Protein AF-A0AAI9BCE6-F1 (afdb_monomer_lite)

Radius of gyration: 20.55 Å; chains: 1; bounding box: 50×24×47 Å

Structure (mmCIF, N/CA/C/O backbone):
data_AF-A0AAI9BCE6-F1
#
_entry.id   AF-A0AAI9BCE6-F1
#
loop_
_atom_site.group_PDB
_atom_site.id
_atom_site.type_symbol
_atom_site.label_atom_id
_atom_site.label_alt_id
_atom_site.label_comp_id
_atom_site.label_asym_id
_atom_site.label_entity_id
_atom_site.label_seq_id
_atom_site.pdbx_PDB_ins_code
_atom_site.Cartn_x
_atom_site.Cartn_y
_atom_site.Cartn_z
_atom_site.occupancy
_atom_site.B_iso_or_equiv
_atom_site.auth_seq_id
_atom_site.auth_comp_id
_atom_site.auth_asym_id
_atom_site.auth_atom_id
_atom_site.pdbx_PDB_model_num
ATOM 1 N N . MET A 1 1 ? 11.480 -2.662 9.848 1.00 77.06 1 MET A N 1
ATOM 2 C CA . MET A 1 1 ? 11.150 -1.393 9.162 1.00 77.06 1 MET A CA 1
ATOM 3 C C . MET A 1 1 ? 11.117 -1.694 7.677 1.00 77.06 1 MET A C 1
ATOM 5 O O . MET A 1 1 ? 11.914 -2.525 7.266 1.00 77.06 1 MET A O 1
ATOM 9 N N . ALA A 1 2 ? 10.203 -1.084 6.921 1.00 91.50 2 ALA A N 1
ATOM 10 C CA . ALA A 1 2 ? 10.175 -1.243 5.467 1.00 91.50 2 ALA A CA 1
ATOM 11 C C . ALA A 1 2 ? 11.431 -0.633 4.829 1.00 91.50 2 ALA A C 1
ATOM 13 O O . ALA A 1 2 ? 11.979 0.335 5.368 1.00 91.50 2 ALA A O 1
ATOM 14 N N . HIS A 1 3 ? 11.862 -1.172 3.691 1.00 97.69 3 HIS A N 1
ATOM 15 C CA . HIS A 1 3 ? 12.977 -0.615 2.938 1.00 97.69 3 HIS A CA 1
ATOM 16 C C . HIS A 1 3 ? 12.632 0.787 2.422 1.00 97.69 3 HIS A C 1
ATOM 18 O O . HIS A 1 3 ? 11.491 1.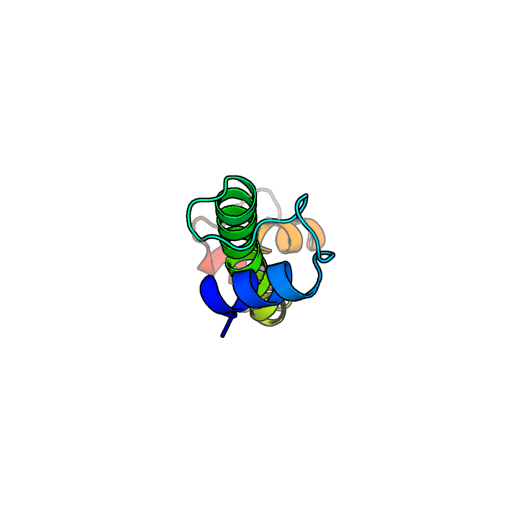103 2.055 1.00 97.69 3 HIS A O 1
ATOM 24 N N . SER A 1 4 ? 13.650 1.640 2.366 1.00 97.56 4 SER A N 1
ATOM 25 C CA . SER A 1 4 ? 13.550 2.977 1.795 1.00 97.56 4 SER A CA 1
ATOM 26 C C . SER A 1 4 ? 13.242 2.926 0.297 1.00 97.56 4 SER A C 1
ATOM 28 O O . SER A 1 4 ? 13.503 1.943 -0.400 1.00 97.56 4 SER A O 1
ATOM 30 N N . VAL A 1 5 ? 12.740 4.041 -0.235 1.00 97.19 5 VAL A N 1
ATOM 31 C CA . VAL A 1 5 ? 12.448 4.179 -1.671 1.00 97.19 5 VAL A CA 1
ATOM 32 C C . VAL A 1 5 ? 13.700 3.941 -2.522 1.00 97.19 5 VAL A C 1
ATOM 34 O O . VAL A 1 5 ? 13.611 3.362 -3.599 1.00 97.19 5 VAL A O 1
ATOM 37 N N . THR A 1 6 ? 14.878 4.356 -2.050 1.00 96.56 6 THR A N 1
ATOM 38 C CA . THR A 1 6 ? 16.144 4.164 -2.775 1.00 96.56 6 THR A CA 1
ATOM 39 C C . THR A 1 6 ? 16.574 2.697 -2.798 1.00 96.56 6 THR A C 1
ATOM 41 O O . THR A 1 6 ? 17.054 2.224 -3.829 1.00 96.56 6 THR A O 1
ATOM 44 N N . GLU A 1 7 ? 16.379 1.961 -1.702 1.00 97.62 7 GLU A N 1
ATOM 45 C CA . GLU A 1 7 ? 16.654 0.519 -1.646 1.00 97.62 7 GLU A CA 1
ATOM 46 C C . GLU A 1 7 ? 15.713 -0.247 -2.580 1.00 97.62 7 GLU A C 1
ATOM 48 O O . GLU A 1 7 ? 16.180 -1.039 -3.400 1.00 97.62 7 GLU A O 1
ATOM 53 N N . TRP A 1 8 ? 14.413 0.070 -2.556 1.00 97.69 8 TRP A N 1
ATOM 54 C CA . TRP A 1 8 ? 13.448 -0.508 -3.493 1.00 97.69 8 TRP A CA 1
ATOM 55 C C . TRP A 1 8 ? 13.747 -0.147 -4.948 1.00 97.69 8 TRP A C 1
ATOM 57 O O . TRP A 1 8 ? 13.678 -1.013 -5.818 1.00 97.69 8 TRP A O 1
ATOM 67 N N . LEU A 1 9 ? 14.131 1.099 -5.235 1.00 96.56 9 LEU A N 1
ATOM 68 C CA . LEU A 1 9 ? 14.539 1.514 -6.577 1.00 96.56 9 LEU A CA 1
ATOM 69 C C . LEU A 1 9 ? 15.762 0.727 -7.057 1.00 96.56 9 LEU A C 1
ATOM 71 O O . LEU A 1 9 ? 15.796 0.274 -8.199 1.00 96.56 9 LEU A O 1
ATOM 75 N N . THR A 1 10 ? 16.745 0.531 -6.178 1.00 95.75 10 THR A N 1
ATOM 76 C CA . THR A 1 10 ? 17.950 -0.250 -6.477 1.00 95.75 10 THR A CA 1
ATOM 77 C C . THR A 1 10 ? 17.591 -1.704 -6.779 1.00 95.75 10 THR A C 1
ATOM 79 O O . THR A 1 10 ? 18.044 -2.245 -7.788 1.00 95.75 10 THR A O 1
ATOM 82 N N . ALA A 1 11 ? 16.727 -2.322 -5.970 1.00 96.94 11 ALA A N 1
ATOM 83 C CA . ALA A 1 11 ? 16.246 -3.684 -6.198 1.00 96.94 11 ALA A CA 1
ATOM 84 C C . ALA A 1 11 ? 15.474 -3.810 -7.525 1.00 96.94 11 ALA A C 1
ATOM 86 O O . ALA A 1 11 ? 15.747 -4.709 -8.321 1.00 96.94 11 ALA A O 1
ATOM 87 N N . LEU A 1 12 ? 14.569 -2.867 -7.814 1.00 95.94 12 LEU A N 1
ATOM 88 C CA . LEU A 1 12 ? 13.829 -2.820 -9.078 1.00 95.94 12 LEU A CA 1
ATOM 89 C C . LEU A 1 12 ? 14.774 -2.706 -10.271 1.00 95.94 12 LEU A C 1
ATOM 91 O O . LEU A 1 12 ? 14.650 -3.444 -11.240 1.00 95.94 12 LEU A O 1
ATOM 95 N N . GLN A 1 13 ? 15.764 -1.825 -10.195 1.00 94.44 13 GLN A N 1
ATOM 96 C CA . GLN A 1 13 ? 16.782 -1.697 -11.225 1.00 94.44 13 GLN A CA 1
ATOM 97 C C . GLN A 1 13 ? 17.578 -3.001 -11.413 1.00 94.44 13 GLN A C 1
ATOM 99 O O . GLN A 1 13 ? 17.901 -3.362 -12.545 1.00 94.44 13 GLN A O 1
ATOM 104 N N . GLN A 1 14 ? 17.915 -3.729 -10.350 1.00 94.56 14 GLN A N 1
ATOM 105 C CA . GLN A 1 14 ? 18.684 -4.977 -10.456 1.00 94.56 14 GLN A CA 1
ATOM 106 C C . GLN A 1 14 ? 17.948 -6.080 -11.227 1.00 94.56 14 GLN A C 1
ATOM 108 O O . GLN A 1 14 ? 18.605 -6.850 -11.926 1.00 94.56 14 GLN A O 1
ATOM 113 N N . VAL A 1 15 ? 16.615 -6.126 -11.159 1.00 95.44 15 VAL A N 1
ATOM 114 C CA . VAL A 1 15 ? 15.809 -7.125 -11.884 1.00 95.44 15 VAL A CA 1
ATOM 115 C C . VAL A 1 15 ? 15.499 -6.735 -13.333 1.00 95.44 15 VAL A C 1
ATOM 117 O O . VAL A 1 15 ? 15.030 -7.568 -14.106 1.00 95.44 15 VAL A O 1
ATOM 120 N N . MET A 1 16 ? 15.785 -5.493 -13.739 1.00 93.50 16 MET A N 1
ATOM 121 C CA . MET A 1 16 ? 15.614 -5.067 -15.130 1.00 93.50 16 MET A CA 1
ATOM 122 C C . MET A 1 16 ? 16.710 -5.649 -16.035 1.00 93.50 16 MET A C 1
ATOM 124 O O . MET A 1 16 ? 17.878 -5.707 -15.626 1.00 93.50 16 MET A O 1
ATOM 128 N N . PRO A 1 17 ? 16.399 -5.966 -17.306 1.00 93.12 17 PRO A N 1
ATOM 129 C CA . PRO A 1 17 ? 17.420 -6.336 -18.275 1.00 93.12 17 PRO A CA 1
ATOM 130 C C . PRO A 1 17 ? 18.442 -5.208 -18.499 1.00 93.12 17 PRO A C 1
ATOM 132 O O . PRO A 1 17 ? 18.246 -4.044 -18.132 1.00 93.12 17 PRO A O 1
ATOM 135 N N . ARG A 1 18 ? 19.570 -5.559 -19.122 1.00 89.00 18 ARG A N 1
ATOM 136 C CA . ARG A 1 18 ? 20.607 -4.603 -19.535 1.00 89.00 18 ARG A CA 1
ATOM 137 C C . ARG A 1 18 ? 20.393 -4.178 -20.990 1.00 89.00 18 ARG A C 1
ATOM 139 O O . ARG A 1 18 ? 19.831 -4.932 -21.778 1.00 89.00 18 ARG A O 1
ATOM 146 N N . GLY A 1 19 ? 20.886 -2.996 -21.358 1.00 90.19 19 GLY A N 1
ATOM 147 C CA . GLY A 1 19 ? 20.899 -2.500 -22.740 1.00 90.19 19 GLY A CA 1
ATOM 148 C C . GLY A 1 19 ? 20.252 -1.124 -22.903 1.00 90.19 19 GLY A C 1
ATOM 149 O O . GLY A 1 19 ? 19.685 -0.578 -21.963 1.00 90.19 19 GLY A O 1
ATOM 150 N N . LYS A 1 20 ? 20.327 -0.568 -24.119 1.00 87.56 20 LYS A N 1
ATOM 151 C CA . LYS A 1 20 ? 19.869 0.802 -24.436 1.00 87.56 20 LYS A CA 1
ATOM 152 C C . LYS A 1 20 ? 18.378 1.041 -24.175 1.00 87.56 20 LYS A C 1
ATOM 154 O O . LYS A 1 20 ? 17.990 2.169 -23.911 1.00 87.56 20 LYS A O 1
ATOM 159 N N . ALA A 1 21 ? 17.561 -0.010 -24.234 1.00 88.50 21 ALA A N 1
ATOM 160 C CA . ALA A 1 21 ? 16.134 0.065 -23.926 1.00 88.50 21 ALA A CA 1
ATOM 161 C C . ALA A 1 21 ? 15.843 0.278 -22.425 1.00 88.50 21 ALA A C 1
ATOM 163 O O . ALA A 1 21 ? 14.738 0.677 -22.075 1.00 88.50 21 ALA A O 1
ATOM 164 N N . TRP A 1 22 ? 16.821 0.033 -21.543 1.00 91.31 22 TRP A N 1
ATOM 165 C CA . TRP A 1 22 ? 16.668 0.081 -20.086 1.00 91.31 22 TRP A CA 1
ATOM 166 C C . TRP A 1 22 ? 17.667 1.070 -19.463 1.00 91.31 22 TRP A C 1
ATOM 168 O O . TRP A 1 22 ? 18.610 0.647 -18.780 1.00 91.31 22 TRP A O 1
ATOM 178 N N . PRO A 1 23 ? 17.509 2.383 -19.728 1.00 90.31 23 PRO A N 1
ATOM 179 C CA . PRO A 1 23 ? 18.417 3.405 -19.220 1.00 90.31 23 PRO A CA 1
ATOM 180 C C . PRO A 1 23 ? 18.430 3.425 -17.686 1.00 90.31 23 PRO A C 1
ATOM 182 O O . PRO A 1 23 ? 17.411 3.191 -17.035 1.00 90.31 23 PRO A O 1
ATOM 185 N N . ARG A 1 24 ? 19.606 3.697 -17.109 1.00 86.12 24 ARG A N 1
ATOM 186 C CA . ARG A 1 24 ? 19.826 3.767 -15.651 1.00 86.12 24 ARG A CA 1
ATOM 187 C C . ARG A 1 24 ? 20.011 5.193 -15.138 1.00 86.12 24 ARG A C 1
ATOM 189 O O . ARG A 1 24 ? 20.172 5.380 -13.935 1.00 86.12 24 ARG A O 1
ATOM 196 N N . ASP A 1 25 ? 19.973 6.175 -16.034 1.00 89.75 25 ASP A N 1
ATOM 197 C CA . ASP A 1 25 ? 20.114 7.582 -15.680 1.00 89.75 25 ASP A CA 1
ATOM 198 C C . ASP A 1 25 ? 18.985 8.016 -14.742 1.00 89.75 25 ASP A C 1
ATOM 200 O O . ASP A 1 25 ? 17.842 7.565 -14.856 1.00 89.75 25 ASP A O 1
ATOM 204 N N . ASN A 1 26 ? 19.302 8.892 -13.789 1.00 83.38 26 ASN A N 1
ATOM 205 C CA . ASN A 1 26 ? 18.335 9.372 -12.796 1.00 83.38 26 ASN A CA 1
ATOM 206 C C . ASN A 1 26 ? 17.154 10.120 -13.424 1.00 83.38 26 ASN A C 1
ATOM 208 O O . ASN A 1 26 ? 16.031 9.988 -12.936 1.00 83.38 26 ASN A O 1
ATOM 212 N N . ASP A 1 27 ? 17.400 10.810 -14.535 1.00 90.06 27 ASP A N 1
ATOM 213 C CA . ASP A 1 27 ? 16.400 11.616 -15.238 1.00 90.06 27 ASP A CA 1
ATOM 214 C C . ASP A 1 27 ? 15.651 10.841 -16.331 1.00 90.06 27 ASP A C 1
ATOM 216 O O . ASP A 1 27 ? 14.739 11.380 -16.956 1.00 90.06 27 ASP A O 1
ATOM 220 N N . ALA A 1 28 ? 15.992 9.568 -16.565 1.00 93.31 28 ALA A N 1
ATOM 221 C CA . ALA A 1 28 ? 15.281 8.752 -17.540 1.00 93.31 28 ALA A CA 1
ATOM 222 C C . ALA A 1 28 ? 13.835 8.499 -17.087 1.00 93.31 28 ALA A C 1
ATOM 224 O O . ALA A 1 28 ? 13.587 8.153 -15.929 1.00 93.31 28 ALA A O 1
ATOM 225 N N . ASP A 1 29 ? 12.876 8.571 -18.015 1.00 94.94 29 ASP A N 1
ATOM 226 C CA . ASP A 1 29 ? 11.457 8.340 -17.705 1.00 94.94 29 ASP A CA 1
ATOM 227 C C . ASP A 1 29 ? 11.201 6.966 -17.079 1.00 94.94 29 ASP A C 1
ATOM 229 O O . ASP A 1 29 ? 10.395 6.841 -16.156 1.00 94.94 29 ASP A O 1
ATOM 233 N N . LEU A 1 30 ? 11.950 5.945 -17.509 1.00 93.75 30 LEU A N 1
ATOM 234 C CA . LEU A 1 30 ? 11.923 4.626 -16.882 1.00 93.75 30 LEU A CA 1
ATOM 235 C C . LEU A 1 30 ? 12.284 4.706 -15.395 1.00 93.75 30 LEU A C 1
ATOM 237 O O . LEU A 1 30 ? 11.602 4.121 -14.561 1.00 93.75 30 LEU A O 1
ATOM 241 N N . ASN A 1 31 ? 13.346 5.430 -15.048 1.00 94.25 31 ASN A N 1
ATOM 242 C CA . ASN A 1 31 ? 13.812 5.514 -13.672 1.00 94.25 31 ASN A CA 1
ATOM 243 C C . ASN A 1 31 ? 12.850 6.334 -12.798 1.00 94.25 31 ASN A C 1
ATOM 245 O O . ASN A 1 31 ? 12.587 5.973 -11.651 1.00 94.25 31 ASN A O 1
ATOM 249 N N . ARG A 1 32 ? 12.233 7.381 -13.365 1.00 94.81 32 ARG A N 1
ATOM 250 C CA . ARG A 1 32 ? 11.128 8.113 -12.725 1.00 94.81 32 ARG A CA 1
ATOM 251 C C . ARG A 1 32 ? 9.930 7.203 -12.447 1.00 94.81 32 ARG A C 1
ATOM 253 O O . ARG A 1 32 ? 9.385 7.236 -11.344 1.00 94.81 32 ARG A O 1
ATOM 260 N N . PHE A 1 33 ? 9.554 6.358 -13.407 1.00 95.31 33 PHE A N 1
ATOM 261 C CA . PHE A 1 33 ? 8.496 5.364 -13.225 1.00 95.31 33 PHE A CA 1
ATOM 262 C C . PHE A 1 33 ? 8.850 4.339 -12.137 1.00 95.31 33 PHE A C 1
ATOM 264 O O . PHE A 1 33 ? 8.049 4.101 -11.232 1.00 95.31 33 PHE A O 1
ATOM 271 N N . LEU A 1 34 ? 10.063 3.777 -12.170 1.00 96.38 34 LEU A N 1
ATOM 272 C CA . LEU A 1 34 ? 10.523 2.820 -11.161 1.00 96.38 34 LEU A CA 1
ATOM 273 C C . LEU A 1 34 ? 10.573 3.440 -9.760 1.00 96.38 34 LEU A C 1
ATOM 275 O O . LEU A 1 34 ? 10.242 2.765 -8.791 1.00 96.38 34 LEU A O 1
ATOM 279 N N . ARG A 1 35 ? 10.918 4.726 -9.635 1.00 96.50 35 ARG A N 1
ATOM 280 C CA . ARG A 1 35 ? 10.877 5.444 -8.353 1.00 96.50 35 ARG A CA 1
ATOM 281 C C . ARG A 1 35 ? 9.453 5.553 -7.807 1.00 96.50 35 ARG A C 1
ATOM 283 O O . ARG A 1 35 ? 9.235 5.257 -6.636 1.00 96.50 35 ARG A O 1
ATOM 290 N N . ALA A 1 36 ? 8.481 5.900 -8.650 1.00 96.56 36 ALA A N 1
ATOM 291 C CA . ALA A 1 36 ? 7.073 5.929 -8.248 1.00 96.56 36 ALA A CA 1
ATOM 292 C C . ALA A 1 36 ? 6.557 4.534 -7.838 1.00 96.56 36 ALA A C 1
ATOM 294 O O . ALA A 1 36 ? 5.752 4.402 -6.912 1.00 96.56 36 ALA A O 1
ATOM 295 N N . LEU A 1 37 ? 7.041 3.477 -8.499 1.00 97.31 37 LEU A N 1
ATOM 296 C CA . LEU A 1 37 ? 6.754 2.099 -8.104 1.00 97.31 37 LEU A CA 1
ATOM 297 C C . LEU A 1 37 ? 7.408 1.741 -6.759 1.00 97.31 37 LEU A C 1
ATOM 299 O O . LEU A 1 37 ? 6.742 1.166 -5.902 1.00 97.31 37 LEU A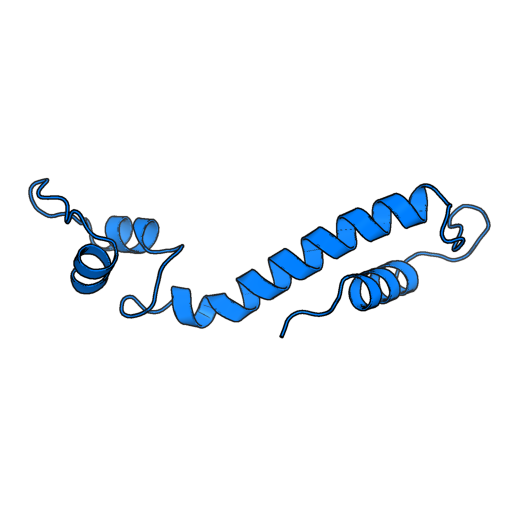 O 1
ATOM 303 N N . ALA A 1 38 ? 8.665 2.129 -6.541 1.00 97.94 38 ALA A N 1
ATOM 304 C CA . ALA A 1 38 ? 9.383 1.915 -5.286 1.00 97.94 38 ALA A CA 1
ATOM 305 C C . ALA A 1 38 ? 8.660 2.557 -4.089 1.00 97.94 38 ALA A C 1
ATOM 307 O O . ALA A 1 38 ? 8.520 1.922 -3.050 1.00 97.94 38 ALA A O 1
ATOM 308 N N . GLU A 1 39 ? 8.106 3.763 -4.248 1.00 97.56 39 GLU A N 1
ATOM 309 C CA . GLU A 1 39 ? 7.283 4.399 -3.208 1.00 97.56 39 GLU A CA 1
ATOM 310 C C . GLU A 1 39 ? 6.050 3.570 -2.827 1.00 97.56 39 GLU A C 1
ATOM 312 O O . GLU A 1 39 ? 5.660 3.526 -1.658 1.00 97.56 39 GLU A O 1
ATOM 317 N N . ARG A 1 40 ? 5.414 2.909 -3.803 1.00 97.25 40 ARG A N 1
ATOM 318 C CA . ARG A 1 40 ? 4.299 1.991 -3.533 1.00 97.25 40 ARG A CA 1
ATOM 319 C C . ARG A 1 40 ? 4.773 0.740 -2.805 1.00 97.25 40 ARG A C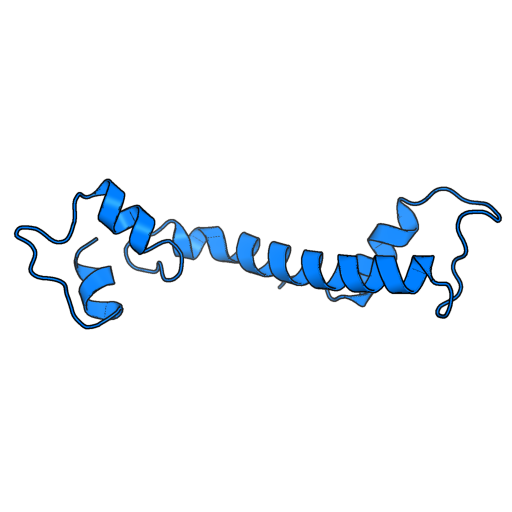 1
ATOM 321 O O . ARG A 1 40 ? 4.100 0.327 -1.868 1.00 97.25 40 ARG A O 1
ATOM 328 N N . LEU A 1 41 ? 5.914 0.174 -3.193 1.00 97.75 41 LEU A N 1
ATOM 329 C CA . LEU A 1 41 ? 6.475 -1.009 -2.538 1.00 97.75 41 LEU A CA 1
ATOM 330 C C . LEU A 1 41 ? 6.856 -0.736 -1.082 1.00 97.75 41 LEU A C 1
ATOM 332 O O . LEU A 1 41 ? 6.498 -1.534 -0.225 1.00 97.75 41 LEU A O 1
ATOM 336 N N . THR A 1 42 ? 7.457 0.420 -0.777 1.00 97.81 42 THR A N 1
ATOM 337 C CA . THR A 1 42 ? 7.718 0.829 0.613 1.00 97.81 42 THR A CA 1
ATOM 338 C C . THR A 1 42 ? 6.433 0.844 1.447 1.00 97.81 42 THR A C 1
ATOM 340 O O . THR A 1 42 ? 6.430 0.353 2.574 1.00 97.81 42 THR A O 1
ATOM 343 N N . ARG A 1 43 ? 5.328 1.382 0.905 1.00 95.75 43 ARG A N 1
ATOM 344 C CA . ARG A 1 43 ? 4.032 1.409 1.609 1.00 95.75 43 ARG A CA 1
ATOM 345 C C . ARG A 1 43 ? 3.464 0.006 1.814 1.00 95.75 43 ARG A C 1
ATOM 347 O O . ARG A 1 43 ? 3.100 -0.335 2.930 1.00 95.75 43 ARG A O 1
ATOM 354 N N . VAL A 1 44 ? 3.459 -0.818 0.768 1.00 96.19 44 VAL A N 1
ATOM 355 C CA . VAL A 1 44 ? 2.952 -2.197 0.846 1.00 96.19 44 VAL A CA 1
ATOM 356 C C . VAL A 1 44 ? 3.763 -3.033 1.832 1.00 96.19 44 VAL A C 1
ATOM 358 O O . VAL A 1 44 ? 3.186 -3.777 2.615 1.00 96.19 44 VAL A O 1
ATOM 361 N N . GLU A 1 45 ? 5.089 -2.909 1.835 1.00 97.12 45 GLU A N 1
ATOM 362 C CA . GLU A 1 45 ? 5.941 -3.611 2.794 1.00 97.12 4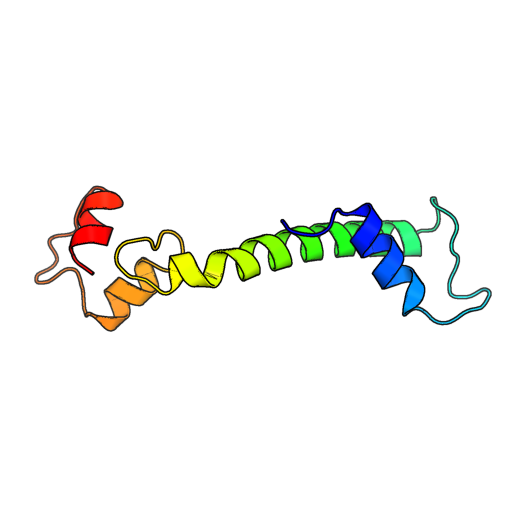5 GLU A CA 1
ATOM 363 C C . GLU A 1 45 ? 5.675 -3.148 4.231 1.00 97.12 45 GLU A C 1
ATOM 365 O O . GLU A 1 45 ? 5.612 -3.969 5.149 1.00 97.12 45 GLU A O 1
ATOM 370 N N . TYR A 1 46 ? 5.486 -1.841 4.433 1.00 94.81 46 TYR A N 1
ATOM 371 C CA . TYR A 1 46 ? 5.109 -1.296 5.732 1.00 94.81 46 TYR A CA 1
ATOM 372 C C . TYR A 1 46 ? 3.786 -1.895 6.223 1.00 94.81 46 TYR A C 1
ATOM 374 O O . TYR A 1 46 ? 3.739 -2.413 7.341 1.00 94.81 46 TYR A O 1
ATOM 382 N N . ASP A 1 47 ? 2.754 -1.897 5.382 1.00 93.62 47 ASP A N 1
ATOM 383 C CA . ASP A 1 47 ? 1.441 -2.454 5.717 1.00 93.62 47 ASP A CA 1
ATOM 384 C C . ASP A 1 47 ? 1.534 -3.967 5.976 1.00 93.62 47 ASP A C 1
ATOM 386 O O . ASP A 1 47 ? 1.044 -4.461 6.992 1.00 93.62 47 ASP A O 1
ATOM 390 N N . ALA A 1 48 ? 2.270 -4.703 5.136 1.00 94.38 48 ALA A N 1
ATOM 391 C CA . ALA A 1 48 ? 2.503 -6.135 5.306 1.00 94.38 48 ALA A CA 1
ATOM 392 C C . ALA A 1 48 ? 3.213 -6.457 6.631 1.00 94.38 48 ALA A C 1
ATOM 394 O O . ALA A 1 48 ? 2.826 -7.393 7.329 1.00 94.38 48 ALA A O 1
ATOM 395 N N . SER A 1 49 ? 4.204 -5.654 7.035 1.00 93.44 49 SER A N 1
ATOM 396 C CA . SER A 1 49 ? 4.891 -5.831 8.322 1.00 93.44 49 SER A CA 1
ATOM 397 C C . SER A 1 49 ? 3.962 -5.663 9.532 1.00 93.44 49 SER A C 1
ATOM 399 O O . SER A 1 49 ? 4.221 -6.219 10.600 1.00 93.44 49 SER A O 1
ATOM 401 N N . ARG A 1 50 ? 2.866 -4.912 9.368 1.00 92.75 50 ARG A N 1
ATOM 402 C CA . ARG A 1 50 ? 1.868 -4.653 10.413 1.00 92.75 50 ARG A CA 1
ATOM 403 C C . ARG A 1 50 ? 0.741 -5.675 10.438 1.00 92.75 50 ARG A C 1
ATOM 405 O O . ARG A 1 50 ? -0.036 -5.671 11.390 1.00 92.75 50 ARG A O 1
ATOM 412 N N . LEU A 1 51 ? 0.683 -6.581 9.464 1.00 93.50 51 LEU A N 1
ATOM 413 C CA . LEU A 1 51 ? -0.393 -7.558 9.345 1.00 93.50 51 LEU A CA 1
ATOM 414 C C . LEU A 1 51 ? -0.571 -8.388 10.623 1.00 93.50 51 LEU A C 1
ATOM 416 O O . LEU A 1 51 ? -1.694 -8.623 11.043 1.00 93.50 51 LEU A O 1
ATOM 420 N N . HIS A 1 52 ? 0.511 -8.750 11.316 1.00 92.50 52 HIS A N 1
ATOM 421 C CA . HIS A 1 52 ? 0.428 -9.496 12.579 1.00 92.50 52 HIS A CA 1
ATOM 422 C C . HIS A 1 52 ? -0.353 -8.773 13.688 1.00 92.50 52 HIS A C 1
ATOM 424 O O . HIS A 1 52 ? -0.967 -9.433 14.524 1.00 92.50 52 HIS A O 1
ATOM 430 N N . VAL A 1 53 ? -0.322 -7.438 13.703 1.00 93.25 53 VAL A N 1
ATOM 431 C CA . VAL A 1 53 ? -1.078 -6.602 14.650 1.00 93.25 53 VAL A CA 1
ATOM 432 C C . VAL A 1 53 ? -2.545 -6.516 14.225 1.00 93.25 53 VAL A C 1
ATOM 434 O O . VAL A 1 53 ? -3.437 -6.497 15.067 1.00 93.25 53 VAL A O 1
ATOM 437 N N . GLU A 1 54 ? -2.804 -6.521 12.920 1.00 94.25 54 GLU A N 1
ATOM 438 C CA . GLU A 1 54 ? -4.157 -6.514 12.359 1.00 94.25 54 GLU A CA 1
ATOM 439 C C . GLU A 1 54 ? -4.865 -7.878 12.467 1.00 94.25 54 GLU A C 1
ATOM 441 O O . GLU A 1 54 ? -6.087 -7.951 12.548 1.00 94.25 54 GLU A O 1
ATOM 446 N N . MET A 1 55 ? -4.105 -8.973 12.533 1.00 92.81 55 MET A N 1
ATOM 447 C CA . MET A 1 55 ? -4.624 -10.335 12.720 1.00 92.81 55 MET A CA 1
ATOM 448 C C . MET A 1 55 ? -5.132 -10.624 14.140 1.00 92.81 55 MET A C 1
ATOM 450 O O . MET A 1 55 ? -5.636 -11.717 14.382 1.00 92.81 55 MET A O 1
ATOM 454 N N . ARG A 1 56 ? -4.958 -9.703 15.092 1.00 91.00 56 ARG A N 1
ATOM 455 C CA . ARG A 1 56 ? -5.405 -9.874 16.478 1.00 91.00 56 ARG A CA 1
ATOM 456 C C . ARG A 1 56 ? -6.544 -8.899 16.778 1.00 91.00 56 ARG A C 1
ATOM 458 O O . ARG A 1 56 ? -6.319 -7.692 16.626 1.00 91.00 56 ARG A O 1
ATOM 465 N N . PRO A 1 57 ? -7.721 -9.380 17.216 1.00 86.94 57 PRO A N 1
ATOM 466 C CA . PRO A 1 57 ? -8.861 -8.523 17.540 1.00 86.94 57 PRO A CA 1
ATOM 467 C C . PRO A 1 57 ? -8.487 -7.406 18.516 1.00 86.94 57 PRO A C 1
ATOM 469 O O . PRO A 1 57 ? -8.829 -6.250 18.302 1.00 86.94 57 PRO A O 1
ATOM 472 N N . GLU A 1 58 ? -7.657 -7.703 19.516 1.00 86.69 58 GLU A N 1
ATOM 473 C CA . GLU A 1 58 ? -7.252 -6.754 20.552 1.00 86.69 58 GLU A CA 1
ATOM 474 C C . GLU A 1 58 ? -6.331 -5.618 20.069 1.00 86.69 58 GLU A C 1
ATOM 476 O O . GLU A 1 58 ? -6.174 -4.618 20.776 1.00 86.69 58 GLU A O 1
ATOM 481 N N . THR A 1 59 ? -5.735 -5.720 18.872 1.00 90.69 59 THR A N 1
ATOM 482 C CA . THR A 1 59 ? -4.822 -4.695 18.331 1.00 90.69 59 THR A CA 1
ATOM 483 C C . THR A 1 59 ? -5.162 -4.180 16.931 1.00 90.69 59 THR A C 1
ATOM 485 O O . THR A 1 59 ? -4.518 -3.234 16.473 1.00 90.69 59 THR A O 1
ATOM 488 N N . THR A 1 60 ? -6.165 -4.741 16.254 1.00 93.38 60 THR A N 1
ATOM 489 C CA . THR A 1 60 ? -6.512 -4.359 14.877 1.00 93.38 60 THR A CA 1
ATOM 490 C C . THR A 1 60 ? -7.049 -2.930 14.749 1.00 93.38 60 THR A C 1
ATOM 492 O O . THR A 1 60 ? -7.792 -2.418 15.589 1.00 93.38 60 THR A O 1
ATOM 495 N N . LEU A 1 61 ? -6.671 -2.255 13.670 1.00 92.31 61 LEU A N 1
ATOM 496 C CA . LEU A 1 61 ? -7.156 -0.932 13.296 1.00 92.31 61 LEU A CA 1
ATOM 497 C C . LEU A 1 61 ? -7.773 -0.944 11.902 1.00 92.31 61 LEU A C 1
ATOM 499 O O . LEU A 1 61 ? -8.890 -0.465 11.726 1.00 92.31 61 LEU A O 1
ATOM 503 N N . GLN A 1 62 ? -7.032 -1.459 10.924 1.00 92.62 62 GLN A N 1
ATOM 504 C CA . GLN A 1 62 ? -7.451 -1.490 9.529 1.00 92.62 62 GLN A CA 1
ATOM 505 C C . GLN A 1 62 ? -8.416 -2.638 9.252 1.00 92.62 62 GLN A C 1
ATOM 507 O O . GLN A 1 62 ? -9.399 -2.404 8.561 1.00 92.62 62 GLN A O 1
ATOM 512 N N . LEU A 1 63 ? -8.166 -3.825 9.825 1.00 94.31 63 LEU A N 1
ATOM 513 C CA . LEU A 1 63 ? -9.005 -5.018 9.623 1.00 94.31 63 LEU A CA 1
ATOM 514 C C . LEU A 1 63 ? -10.204 -5.110 10.583 1.00 94.31 63 LEU A C 1
ATOM 516 O O . LEU A 1 63 ? -10.880 -6.136 10.662 1.00 94.31 63 LEU A O 1
ATOM 520 N N . LEU A 1 64 ? -10.468 -4.051 11.351 1.00 93.69 64 LEU A N 1
ATOM 521 C CA . LEU A 1 64 ? -11.582 -4.013 12.294 1.00 93.69 64 LEU A CA 1
ATOM 522 C C . LEU A 1 64 ? -12.952 -4.247 11.618 1.00 93.69 64 LEU A C 1
ATOM 524 O O . LEU A 1 64 ? -13.733 -5.020 12.172 1.00 93.69 64 LEU A O 1
ATOM 528 N N . PRO A 1 65 ? -13.263 -3.661 10.439 1.00 92.56 65 PRO A N 1
ATOM 529 C CA . PRO A 1 65 ? -14.514 -3.952 9.734 1.00 92.56 65 PRO A CA 1
ATOM 530 C C . PRO A 1 65 ? -14.676 -5.434 9.362 1.00 92.56 65 PRO A C 1
ATOM 532 O O . PRO A 1 65 ? -15.772 -5.981 9.453 1.00 92.56 65 PRO A O 1
ATOM 535 N N . GLU A 1 66 ? -13.594 -6.097 8.962 1.00 93.75 66 GLU A N 1
ATOM 536 C CA . GLU A 1 66 ? -13.580 -7.511 8.594 1.00 93.75 66 GLU A CA 1
ATOM 537 C C . GLU A 1 66 ? -13.840 -8.406 9.811 1.00 93.75 66 GLU A C 1
ATOM 539 O O . GLU A 1 66 ? -14.593 -9.377 9.712 1.00 93.75 66 GLU A O 1
ATOM 544 N N . TRP A 1 67 ? -13.275 -8.060 10.972 1.00 93.50 67 TRP A N 1
ATOM 545 C CA . TRP A 1 67 ? -13.564 -8.737 12.240 1.00 93.50 67 TRP A CA 1
ATOM 546 C C . TRP A 1 67 ? -15.023 -8.575 12.668 1.00 93.50 67 TRP A C 1
ATOM 548 O O . TRP A 1 67 ? -15.669 -9.557 13.031 1.00 93.50 67 TRP A O 1
ATOM 558 N N . GLU A 1 68 ? -15.566 -7.361 12.581 1.00 92.38 68 GLU A N 1
ATOM 559 C CA . GLU A 1 68 ? -16.974 -7.096 12.895 1.00 92.38 68 GLU A CA 1
ATOM 560 C C . GLU A 1 68 ? -17.907 -7.884 11.978 1.00 92.38 68 GLU A C 1
ATOM 562 O O . GLU A 1 68 ? -18.867 -8.494 12.445 1.00 92.38 68 GLU A O 1
ATOM 567 N N . GLN A 1 69 ? -17.589 -7.943 10.683 1.00 92.31 69 GLN A N 1
ATOM 568 C CA . GLN A 1 69 ? -18.333 -8.757 9.731 1.00 92.31 69 GLN A CA 1
ATOM 569 C C . GLN A 1 69 ? -18.251 -10.251 10.077 1.00 92.31 69 GLN A C 1
ATOM 571 O O . GLN A 1 69 ? -19.270 -10.941 10.028 1.00 92.31 69 GLN A O 1
ATOM 576 N N . TYR A 1 70 ? -17.066 -10.756 10.433 1.00 92.81 70 TYR A N 1
ATOM 577 C CA . TYR A 1 70 ? -16.857 -12.160 10.798 1.00 92.81 70 TYR A CA 1
ATOM 578 C C . TYR A 1 70 ? -17.638 -12.564 12.058 1.00 92.81 70 TYR A C 1
ATOM 580 O O . TYR A 1 70 ? -18.205 -13.655 12.109 1.00 92.81 70 TYR A O 1
ATOM 588 N N . LEU A 1 71 ? -17.705 -11.675 13.051 1.00 92.00 71 LEU A N 1
ATOM 589 C CA . LEU A 1 71 ? -18.398 -11.898 14.325 1.00 92.00 71 LEU A CA 1
ATOM 590 C C . LEU A 1 71 ? -19.868 -11.450 14.316 1.00 92.00 71 LEU A C 1
ATOM 592 O O . LEU A 1 71 ? -20.543 -11.565 15.335 1.00 92.00 71 LEU A O 1
ATOM 596 N N . ALA A 1 72 ? -20.371 -10.961 13.178 1.00 91.00 72 ALA A N 1
ATOM 597 C CA . ALA A 1 72 ? -21.721 -10.417 13.022 1.00 91.00 72 ALA A CA 1
ATOM 598 C C . ALA A 1 72 ? -22.051 -9.268 14.003 1.00 91.00 72 ALA A C 1
ATOM 600 O O . ALA A 1 72 ? -23.161 -9.174 14.531 1.00 91.00 72 ALA A O 1
ATOM 601 N N . LEU A 1 73 ? -21.084 -8.377 14.224 1.00 89.62 73 LEU A N 1
ATOM 602 C CA . LEU A 1 73 ? -21.211 -7.175 15.048 1.00 89.62 73 LEU A CA 1
ATOM 603 C C . LEU A 1 73 ? -21.569 -5.937 14.198 1.00 89.62 73 LEU A C 1
ATOM 605 O O . LEU A 1 73 ? -21.234 -5.882 13.013 1.00 89.62 73 LEU A O 1
ATOM 609 N N . PRO A 1 74 ? -22.201 -4.904 14.791 1.00 87.50 74 PRO A N 1
ATOM 610 C CA . PRO A 1 74 ? -22.728 -4.857 16.154 1.00 87.50 74 PRO A CA 1
ATOM 611 C C . PRO A 1 74 ? -24.045 -5.630 16.290 1.00 87.50 74 PRO A C 1
ATOM 613 O O . PRO A 1 74 ? -24.947 -5.520 15.456 1.00 87.50 74 PRO A O 1
ATOM 616 N N . GLU A 1 75 ? -24.192 -6.354 17.396 1.00 79.50 75 GLU A N 1
ATOM 617 C CA . GLU A 1 75 ? -25.455 -6.995 17.750 1.00 79.50 75 GLU A CA 1
ATOM 618 C C . GLU A 1 75 ? -26.578 -5.951 17.898 1.00 79.50 75 GLU A C 1
ATOM 620 O O . GLU A 1 75 ? -26.396 -4.867 18.461 1.00 79.50 75 GLU A O 1
ATOM 625 N N . CYS A 1 76 ? -27.754 -6.249 17.339 1.00 74.31 76 CYS A N 1
ATOM 626 C CA . CYS A 1 76 ? -28.959 -5.416 17.457 1.00 74.31 76 CYS A CA 1
ATOM 627 C C . CYS A 1 76 ? -28.819 -3.955 16.966 1.00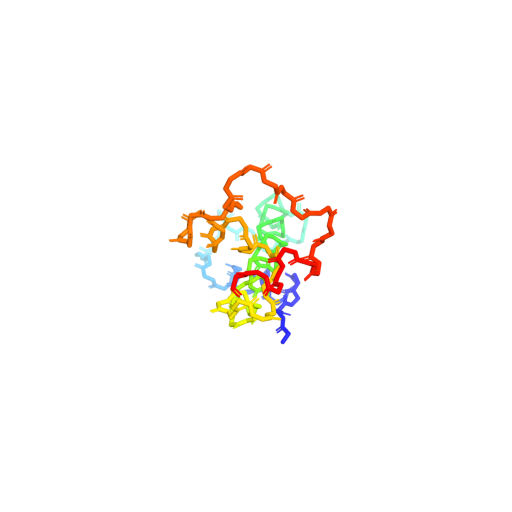 74.31 76 CYS A C 1
ATOM 629 O O . CYS A 1 76 ? -29.631 -3.106 17.335 1.00 74.31 76 CYS A O 1
ATOM 631 N N . GLY A 1 77 ? -27.824 -3.648 16.123 1.00 70.12 77 GLY A N 1
ATOM 632 C CA . GLY A 1 77 ? -27.654 -2.325 15.510 1.00 70.12 77 GLY A CA 1
ATOM 633 C C . GLY A 1 77 ? -27.128 -1.232 16.449 1.00 70.12 77 GLY A C 1
ATOM 634 O O . GLY A 1 77 ? -27.102 -0.062 16.062 1.00 70.12 77 GLY A O 1
ATOM 635 N N . ILE A 1 78 ? -26.686 -1.582 17.662 1.00 71.75 78 ILE A N 1
ATOM 636 C CA . ILE A 1 78 ? -26.068 -0.627 18.591 1.00 71.75 78 ILE A CA 1
ATOM 637 C C . ILE A 1 78 ? -24.581 -0.517 18.247 1.00 71.75 78 ILE A C 1
ATOM 639 O O . ILE A 1 78 ? -23.736 -1.229 18.784 1.00 71.75 78 ILE A O 1
ATOM 643 N N . ALA A 1 79 ? -24.252 0.373 17.314 1.00 74.25 79 ALA A N 1
ATOM 644 C CA . ALA A 1 79 ? -22.867 0.605 16.928 1.00 74.25 79 ALA A CA 1
ATOM 645 C C . ALA A 1 79 ? -22.097 1.341 18.036 1.00 74.25 79 ALA A C 1
ATOM 647 O O . ALA A 1 79 ? -22.502 2.409 18.502 1.00 74.25 79 ALA A O 1
ATOM 648 N N . ALA A 1 80 ? -20.945 0.794 18.424 1.00 78.31 80 ALA A N 1
ATOM 649 C CA . ALA A 1 80 ? -19.994 1.508 19.261 1.00 78.31 80 ALA A CA 1
ATOM 650 C C . ALA A 1 80 ? -19.458 2.748 18.518 1.00 78.31 80 ALA A C 1
ATOM 652 O O . ALA A 1 80 ? -19.093 2.689 17.345 1.00 78.31 80 ALA A O 1
ATOM 653 N N . THR A 1 81 ? -19.396 3.886 19.211 1.00 81.81 81 THR A N 1
ATOM 654 C CA . THR A 1 81 ? -19.049 5.188 18.611 1.00 81.81 81 THR A CA 1
ATOM 655 C C . THR A 1 81 ? -17.548 5.447 18.520 1.00 81.81 81 THR A C 1
ATOM 657 O O . THR A 1 81 ? -17.126 6.352 17.803 1.00 81.81 81 THR A O 1
ATOM 660 N N . THR A 1 82 ? -16.727 4.670 19.232 1.00 90.06 82 THR A N 1
ATOM 661 C CA . THR A 1 82 ? -15.267 4.825 19.245 1.00 90.06 82 THR A CA 1
ATOM 662 C C . THR A 1 82 ? -14.577 3.570 18.725 1.00 90.06 82 THR A C 1
ATOM 664 O O . THR A 1 82 ? -15.033 2.453 18.966 1.00 90.06 82 THR A O 1
ATOM 667 N N . THR A 1 83 ? -13.442 3.745 18.044 1.00 88.25 83 THR A N 1
ATOM 668 C CA . THR A 1 83 ? -12.622 2.633 17.537 1.00 88.25 83 THR A CA 1
ATOM 669 C C . THR A 1 83 ? -12.180 1.690 18.655 1.00 88.25 83 THR A C 1
ATOM 671 O O . THR A 1 83 ? -12.189 0.483 18.468 1.00 88.25 83 THR A O 1
ATOM 674 N N . GLU A 1 84 ? -11.853 2.220 19.836 1.00 89.56 84 GLU A N 1
ATOM 675 C CA . GLU A 1 84 ? -11.472 1.400 20.993 1.00 89.56 84 GLU A CA 1
ATOM 676 C C . GLU A 1 84 ? -12.642 0.578 21.543 1.00 89.56 84 GLU A C 1
ATOM 678 O O . GLU A 1 84 ? -12.455 -0.573 21.921 1.00 89.56 84 GLU A O 1
ATOM 683 N N . ALA A 1 85 ? -13.859 1.133 21.580 1.00 88.88 85 ALA A N 1
ATOM 684 C CA . ALA A 1 85 ? -15.032 0.370 22.002 1.00 88.88 85 ALA A CA 1
ATOM 685 C C . ALA A 1 85 ? -15.389 -0.728 20.988 1.0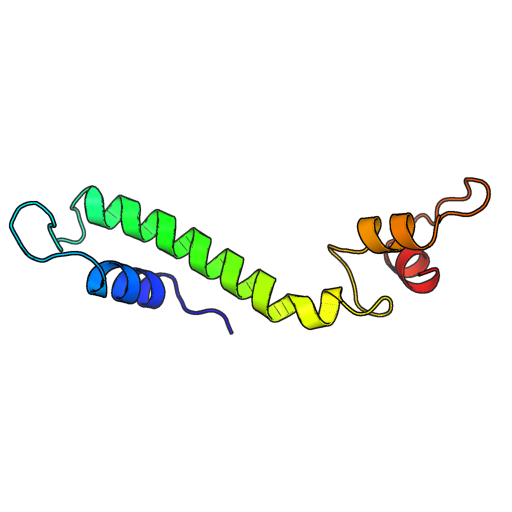0 88.88 85 ALA A C 1
ATOM 687 O O . ALA A 1 85 ? -15.688 -1.843 21.399 1.00 88.88 85 ALA A O 1
ATOM 688 N N . ARG A 1 86 ? -15.284 -0.435 19.684 1.00 90.62 86 ARG A N 1
ATOM 689 C CA . ARG A 1 86 ? -15.434 -1.426 18.605 1.00 90.62 86 ARG A CA 1
ATOM 690 C C . ARG A 1 86 ? -14.396 -2.545 18.718 1.00 90.62 86 ARG A C 1
ATOM 692 O O . ARG A 1 86 ? -14.755 -3.713 18.683 1.00 90.62 86 ARG A O 1
ATOM 699 N N . ARG A 1 87 ? -13.128 -2.197 18.965 1.00 90.38 87 ARG A N 1
ATOM 700 C CA . ARG A 1 87 ? -12.043 -3.171 19.150 1.00 90.38 87 ARG A CA 1
ATOM 701 C C . ARG A 1 87 ? -12.238 -4.078 20.371 1.00 90.38 87 ARG A C 1
ATOM 703 O O . ARG A 1 87 ? -11.851 -5.231 20.336 1.00 90.38 87 ARG A O 1
ATOM 710 N N . ARG A 1 88 ? -12.832 -3.578 21.458 1.00 88.12 88 ARG A N 1
ATOM 711 C CA . ARG A 1 88 ? -13.152 -4.413 22.635 1.00 88.12 88 ARG A CA 1
ATOM 712 C C . ARG A 1 88 ? -14.313 -5.382 22.409 1.00 88.12 88 ARG A C 1
ATOM 714 O O . ARG A 1 88 ? -14.504 -6.256 23.247 1.00 88.12 88 ARG A O 1
ATOM 721 N N . ALA A 1 89 ? -15.132 -5.150 21.384 1.00 87.50 89 ALA A N 1
ATOM 722 C CA . ALA A 1 89 ? -16.294 -5.979 21.088 1.00 87.50 89 ALA A CA 1
ATOM 723 C C . ALA A 1 89 ? -15.948 -7.181 20.196 1.00 87.50 89 ALA A C 1
ATOM 725 O O . ALA A 1 89 ? -16.660 -8.181 20.260 1.00 87.50 89 ALA A O 1
ATOM 726 N N . VAL A 1 90 ? -14.891 -7.066 19.380 1.00 86.75 90 VAL A N 1
ATOM 727 C CA . VAL A 1 90 ? -14.353 -8.154 18.545 1.00 86.75 90 VAL A CA 1
ATOM 728 C C . VAL A 1 90 ? -13.455 -9.110 19.327 1.00 86.75 90 VAL A C 1
ATOM 730 O O . VAL A 1 90 ? -12.878 -8.691 20.355 1.00 86.75 90 VAL A O 1
#

Organism: Escherichia coli (NCBI:txid562)

pLDDT: mean 91.45, std 5.94, range [70.12, 97.94]

Sequence (90 aa):
MAHSVTEWLTALQQVMPRGKAWPRDNDADLNRFLRALAERLTRVEYDASRLHVEMRPETTLQLLPEWEQYLALPECGIAATTTEARRRAV

InterPro domains:
  IPR018755 Bacteriophage Mu-like, Gp48 [PF10076] (11-90)

Foldseek 3Di:
DFDDLVVQLVVVLVPDDDDPVRDPDCPDPNSVVSSVVSVVRSVVVVVVVCVVQCVDLLRRDPCLVVVCVVVVPDPPPPDDPDSNVSSVVD

Secondary structure (DSSP, 8-state):
-PPPHHHHHHHHHHHSPPSTTS---TTSHHHHHHHHHHHHHHHHHHHHHHHHHHTSTTT-SSSHHHHHHHTTPSGGG---SSHHHHHHH-